Protein AF-A0A9J6GH37-F1 (afdb_monomer_lite)

Organism: Haemaphysalis longicornis (NCBI:txid44386)

Foldseek 3Di:
DCVQLVVVCPPVDPVVSVVSVVVVVVPDDPVNVVVVVVVVVVVVVCCVVVCVPDPPDDDDDDDDDVPPDDDPDDPPDDDDPPDD

Secondary structure (DSSP, 8-state):
-HHHHTTT--S--HHHHHHHHHHHHHT--HHHHHHHHHHHHHHHHHHHHTTTT----PPP-----TT--------TT-------

Structure (mmCIF, N/CA/C/O backbone):
data_AF-A0A9J6GH37-F1
#
_entry.id   AF-A0A9J6GH37-F1
#
loop_
_atom_site.group_PDB
_atom_site.id
_atom_site.type_symbol
_atom_site.label_atom_id
_atom_site.label_alt_id
_atom_site.label_comp_id
_atom_site.label_asym_id
_atom_site.label_entity_id
_atom_site.label_seq_id
_atom_site.pdbx_PDB_ins_code
_atom_site.Cartn_x
_atom_site.Cartn_y
_atom_site.Cartn_z
_atom_site.occupancy
_atom_site.B_iso_or_equiv
_atom_site.auth_seq_id
_atom_site.auth_comp_id
_atom_site.auth_asym_id
_atom_site.auth_atom_id
_atom_site.pdbx_PDB_model_num
ATOM 1 N N . MET A 1 1 ? -1.864 -1.436 7.874 1.00 79.62 1 MET A N 1
ATOM 2 C CA . MET A 1 1 ? -3.157 -1.486 7.143 1.00 79.62 1 MET A CA 1
ATOM 3 C C . MET A 1 1 ? -3.623 -2.897 6.803 1.00 79.62 1 MET A C 1
ATOM 5 O O . MET A 1 1 ? -4.172 -3.503 7.706 1.00 79.62 1 MET A O 1
ATOM 9 N N . LYS A 1 2 ? -3.426 -3.477 5.598 1.00 84.62 2 LYS A N 1
ATOM 10 C CA . LYS A 1 2 ? -4.039 -4.792 5.246 1.00 84.62 2 LYS A CA 1
ATOM 11 C C . LYS A 1 2 ? -3.744 -5.885 6.282 1.00 84.62 2 LYS A C 1
ATOM 13 O O . LYS A 1 2 ? -4.652 -6.580 6.718 1.00 84.62 2 LYS A O 1
ATOM 18 N N . ARG A 1 3 ? -2.487 -5.972 6.731 1.00 87.69 3 ARG A N 1
ATOM 19 C CA . ARG A 1 3 ? -2.042 -6.928 7.761 1.00 87.69 3 ARG A CA 1
ATOM 20 C C . ARG A 1 3 ? -2.611 -6.666 9.160 1.00 87.69 3 ARG A C 1
ATOM 22 O O . ARG A 1 3 ? -2.625 -7.586 9.958 1.00 87.69 3 ARG A O 1
ATOM 29 N N . GLY A 1 4 ? -3.050 -5.445 9.457 1.00 86.50 4 GLY A N 1
ATOM 30 C CA . GLY A 1 4 ? -3.628 -5.088 10.754 1.00 86.50 4 GLY A CA 1
ATOM 31 C C . GLY A 1 4 ? -5.154 -5.155 10.773 1.00 86.50 4 GLY A C 1
ATOM 32 O O . GLY A 1 4 ? -5.726 -5.568 11.772 1.00 86.50 4 GLY A O 1
ATOM 33 N N . VAL A 1 5 ? -5.820 -4.817 9.664 1.00 89.88 5 VAL A N 1
ATOM 34 C CA . VAL A 1 5 ? -7.289 -4.836 9.563 1.00 89.88 5 VAL A CA 1
ATOM 35 C C . VAL A 1 5 ? -7.813 -6.250 9.308 1.00 89.88 5 VAL A C 1
ATOM 37 O O . VAL A 1 5 ? -8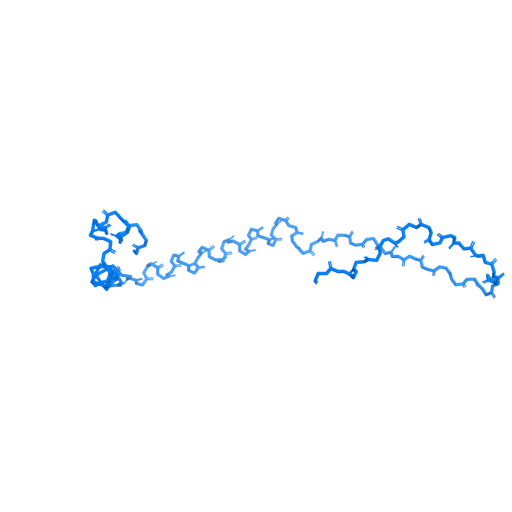.707 -6.699 10.015 1.00 89.88 5 VAL A O 1
ATOM 40 N N . ALA A 1 6 ? -7.241 -6.979 8.342 1.00 90.62 6 ALA A N 1
ATOM 41 C CA . ALA A 1 6 ? -7.750 -8.290 7.930 1.00 90.62 6 ALA A CA 1
ATOM 42 C C . ALA A 1 6 ? -7.860 -9.327 9.070 1.00 90.62 6 ALA A C 1
ATOM 44 O O . ALA A 1 6 ? -8.918 -9.937 9.183 1.00 90.62 6 ALA A O 1
ATOM 45 N N . PRO A 1 7 ? -6.852 -9.523 9.946 1.00 92.44 7 PRO A N 1
ATOM 46 C CA . PRO A 1 7 ? -6.967 -10.508 11.024 1.00 92.44 7 PRO A CA 1
ATOM 47 C C . PRO A 1 7 ? -7.876 -10.055 12.175 1.00 92.44 7 PRO A C 1
ATOM 49 O O . PRO A 1 7 ? -8.297 -10.881 12.977 1.00 92.44 7 PRO A O 1
ATOM 52 N N . ARG A 1 8 ? -8.159 -8.750 12.287 1.00 92.31 8 ARG A N 1
ATOM 53 C C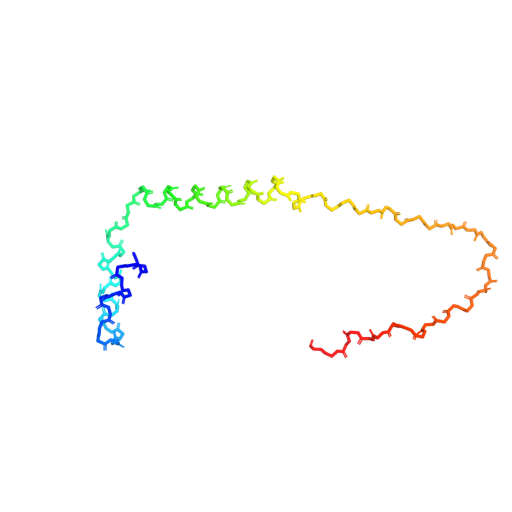A . ARG A 1 8 ? -8.982 -8.170 13.364 1.00 92.31 8 ARG A CA 1
ATOM 54 C C . ARG A 1 8 ? -10.441 -7.978 12.954 1.00 92.31 8 ARG A C 1
ATOM 56 O O . ARG A 1 8 ? -11.290 -7.782 13.818 1.00 92.31 8 ARG A O 1
ATOM 63 N N . ASN A 1 9 ? -10.742 -8.057 11.660 1.00 91.44 9 ASN A N 1
ATOM 64 C CA . ASN A 1 9 ? -12.100 -7.999 11.140 1.00 91.44 9 ASN A CA 1
ATOM 65 C C . ASN A 1 9 ? -12.828 -9.338 11.349 1.00 91.44 9 ASN A C 1
ATOM 67 O O . ASN A 1 9 ? -13.018 -10.109 10.413 1.00 91.44 9 ASN A O 1
ATOM 71 N N . VAL A 1 10 ? -13.208 -9.621 12.593 1.00 90.94 10 VAL A N 1
ATOM 72 C CA . VAL A 1 10 ? -13.930 -10.850 12.973 1.00 90.94 10 VAL A CA 1
ATOM 73 C C . VAL A 1 10 ? -15.447 -10.700 12.888 1.00 90.94 10 VAL A C 1
ATOM 75 O O . VAL A 1 10 ? -16.171 -11.688 12.829 1.00 90.94 10 VAL A O 1
ATOM 78 N N . THR A 1 11 ? -15.939 -9.463 12.897 1.00 90.19 11 THR A N 1
ATOM 79 C CA . THR A 1 11 ? -17.372 -9.158 12.875 1.00 90.19 11 THR A CA 1
ATOM 80 C C . THR A 1 11 ? -17.916 -9.011 11.460 1.00 90.19 11 THR A C 1
ATOM 82 O O . THR A 1 11 ? -19.129 -9.082 11.281 1.00 90.19 11 THR A O 1
ATOM 85 N N . PHE A 1 12 ? -17.042 -8.798 10.466 1.00 86.75 12 PHE A N 1
ATOM 86 C CA . PHE A 1 12 ? -17.384 -8.543 9.061 1.00 86.75 12 PHE A CA 1
ATOM 87 C C . PHE A 1 12 ? -18.337 -7.353 8.859 1.00 86.75 12 PHE A C 1
ATOM 89 O O . PHE A 1 12 ? -18.935 -7.195 7.796 1.00 86.75 12 PHE A O 1
ATOM 96 N N . LYS A 1 13 ? -18.472 -6.490 9.873 1.00 94.62 13 LYS A N 1
ATOM 97 C CA . LYS A 1 13 ? -19.301 -5.287 9.829 1.00 94.62 13 LYS A CA 1
ATOM 98 C C . LYS A 1 13 ? -18.483 -4.116 9.321 1.00 94.62 13 LYS A C 1
ATOM 100 O O . LYS A 1 13 ? -17.365 -3.882 9.775 1.00 94.62 13 LYS A O 1
ATOM 105 N N . LEU A 1 14 ? -19.081 -3.331 8.429 1.00 93.88 14 LEU A N 1
ATOM 106 C CA . LEU A 1 14 ? -18.420 -2.168 7.843 1.00 93.88 14 LEU A CA 1
ATOM 107 C C . LEU A 1 14 ? -18.011 -1.130 8.901 1.00 93.88 14 LEU A C 1
ATOM 109 O O . LEU A 1 14 ? -16.919 -0.580 8.808 1.00 93.88 14 LEU A O 1
ATOM 113 N N . SER A 1 15 ? -18.840 -0.926 9.931 1.00 95.00 15 SER A N 1
ATOM 114 C CA . SER A 1 15 ? -18.537 -0.032 11.060 1.00 95.00 15 SER A CA 1
ATOM 115 C C . SER A 1 15 ? -17.234 -0.402 11.765 1.00 95.00 15 SER A C 1
ATOM 117 O O . SER A 1 15 ? -16.428 0.459 12.105 1.00 95.00 15 SER A O 1
ATOM 119 N N . ASP A 1 16 ? -17.002 -1.697 11.957 1.00 91.31 16 ASP A N 1
ATOM 120 C CA . ASP A 1 16 ? -15.861 -2.189 12.723 1.00 91.31 16 ASP A CA 1
ATOM 121 C C . ASP A 1 16 ? -14.600 -2.147 11.855 1.00 91.31 16 ASP A C 1
ATOM 123 O O . ASP A 1 16 ? -13.524 -1.772 12.321 1.00 91.31 16 ASP A O 1
ATOM 127 N N . VAL A 1 17 ? -14.744 -2.433 10.556 1.00 93.94 17 VAL A N 1
ATOM 128 C CA . VAL A 1 17 ? -13.681 -2.232 9.565 1.00 93.94 17 VAL A CA 1
ATOM 129 C C . VAL A 1 17 ? -13.263 -0.766 9.495 1.00 93.94 17 VAL A C 1
ATOM 131 O O . VAL A 1 17 ? -12.067 -0.493 9.424 1.00 93.94 17 VAL A O 1
ATOM 134 N N . GLU A 1 18 ? -14.206 0.175 9.545 1.00 95.25 18 GLU A N 1
ATOM 135 C CA . GLU A 1 18 ? -13.903 1.607 9.529 1.00 95.25 18 GLU A CA 1
ATOM 136 C C . GLU A 1 18 ? -13.048 2.016 10.736 1.00 95.25 18 GLU A C 1
ATOM 138 O O . GLU A 1 18 ? -12.027 2.690 10.572 1.00 95.25 18 GLU A O 1
ATOM 143 N N . VAL A 1 19 ? -13.412 1.561 11.938 1.00 95.75 19 VAL A N 1
ATOM 144 C CA . VAL A 1 19 ? -12.630 1.814 13.159 1.00 95.75 19 VAL A CA 1
ATOM 145 C C . VAL A 1 19 ? -11.227 1.221 13.033 1.00 95.75 19 VAL A C 1
ATOM 147 O O . VAL A 1 19 ? -10.237 1.932 13.215 1.00 95.75 19 VAL A O 1
ATOM 150 N N . LEU A 1 20 ? -11.120 -0.052 12.642 1.00 95.25 20 LEU A N 1
ATOM 151 C CA . LEU A 1 20 ? -9.834 -0.731 12.461 1.00 95.25 20 LEU A CA 1
ATOM 152 C C . LEU A 1 20 ? -8.958 -0.047 11.406 1.00 95.25 20 LEU A C 1
ATOM 154 O O . LEU A 1 20 ? -7.738 0.037 11.564 1.00 95.25 20 LEU A O 1
ATOM 158 N N . LEU A 1 21 ? -9.565 0.451 10.328 1.00 94.88 21 LEU A N 1
ATOM 159 C CA . LEU A 1 21 ? -8.862 1.170 9.276 1.00 94.88 21 LEU A CA 1
ATOM 160 C C . LEU A 1 21 ? -8.304 2.496 9.796 1.00 94.88 21 LEU A C 1
ATOM 162 O O . LEU A 1 21 ? -7.137 2.788 9.540 1.00 94.88 21 LEU A O 1
ATOM 166 N N . ARG A 1 22 ? -9.094 3.266 10.554 1.00 95.88 22 ARG A N 1
ATOM 167 C CA . ARG A 1 22 ? -8.641 4.522 11.174 1.00 95.88 22 ARG A CA 1
ATOM 168 C C . ARG A 1 22 ? -7.491 4.288 12.154 1.00 95.88 22 ARG A C 1
ATOM 170 O O . ARG A 1 22 ? -6.494 5.00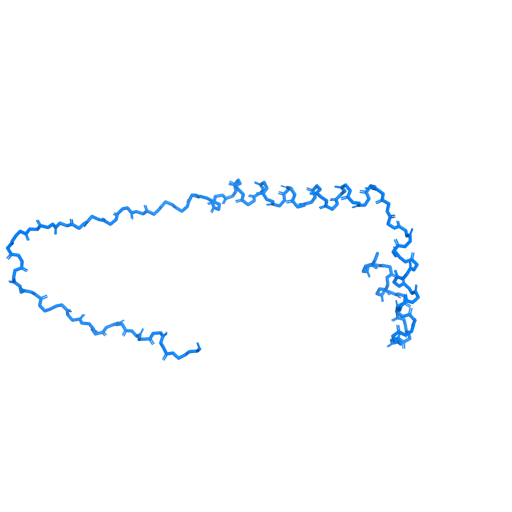4 12.099 1.00 95.88 22 ARG A O 1
ATOM 177 N N . GLU A 1 23 ? -7.585 3.262 12.999 1.00 95.62 23 GLU A N 1
ATOM 178 C CA . GLU A 1 23 ? -6.507 2.885 13.924 1.00 95.62 23 GLU A CA 1
ATOM 179 C C . GLU A 1 23 ? -5.208 2.536 13.190 1.00 95.62 23 GLU A C 1
ATOM 181 O O . GLU A 1 23 ? -4.122 2.951 13.588 1.00 95.62 23 GLU A O 1
ATOM 186 N N . GLU A 1 24 ? -5.302 1.752 12.117 1.00 94.94 24 GLU A N 1
ATOM 187 C CA . GLU A 1 24 ? -4.140 1.356 11.326 1.00 94.94 24 GLU A CA 1
ATOM 188 C C . GLU A 1 24 ? -3.574 2.508 10.492 1.00 94.94 24 GLU A C 1
ATOM 190 O O . GLU A 1 24 ? -2.364 2.555 10.270 1.00 94.94 24 GLU A O 1
ATOM 195 N N . ALA A 1 25 ? -4.422 3.437 10.048 1.00 93.56 25 ALA A N 1
ATOM 196 C CA . ALA A 1 25 ? -4.005 4.656 9.367 1.00 93.56 25 ALA A CA 1
ATOM 197 C C . ALA A 1 25 ? -3.198 5.570 10.290 1.00 93.56 25 ALA A C 1
ATOM 199 O O . ALA A 1 25 ? -2.158 6.081 9.884 1.00 93.56 25 ALA A O 1
ATOM 200 N N . ALA A 1 26 ? -3.619 5.705 11.549 1.00 95.31 26 ALA A N 1
ATOM 201 C CA . ALA A 1 26 ? -2.918 6.517 12.540 1.00 95.31 26 ALA A CA 1
ATOM 202 C C . ALA A 1 26 ? -1.497 6.006 12.858 1.00 95.31 26 ALA A C 1
ATOM 204 O O . ALA A 1 26 ? -0.662 6.767 13.337 1.00 95.31 26 ALA A O 1
ATOM 205 N N . LYS A 1 27 ? -1.199 4.731 12.574 1.00 94.75 27 LYS A N 1
ATOM 206 C CA . LYS A 1 27 ? 0.136 4.129 12.757 1.00 94.75 27 LYS A CA 1
ATOM 207 C C . LYS A 1 27 ? 1.073 4.355 11.568 1.00 94.75 27 LYS A C 1
ATOM 209 O O . LYS A 1 27 ? 2.236 3.952 11.622 1.00 94.75 27 LYS A O 1
ATOM 214 N N . VAL A 1 28 ? 0.590 4.932 10.466 1.00 94.00 28 VAL A N 1
ATOM 215 C CA . VAL A 1 28 ? 1.441 5.249 9.314 1.00 94.00 28 VAL A CA 1
ATOM 216 C C . VAL A 1 28 ? 2.432 6.339 9.727 1.00 94.00 28 VAL A C 1
ATOM 218 O O . VAL A 1 28 ? 2.068 7.336 10.338 1.00 94.00 28 VAL A O 1
ATOM 221 N N . THR A 1 29 ? 3.707 6.135 9.404 1.00 95.88 29 THR A N 1
ATOM 222 C CA . THR A 1 29 ? 4.811 7.021 9.791 1.00 95.88 29 THR A CA 1
ATOM 223 C C . THR A 1 29 ? 5.506 7.518 8.532 1.00 95.88 29 THR A C 1
ATOM 225 O O . THR A 1 29 ? 5.323 6.952 7.452 1.00 95.88 29 THR A O 1
ATOM 228 N N . ALA A 1 30 ? 6.356 8.537 8.663 1.00 96.25 30 ALA A N 1
ATOM 229 C CA . ALA A 1 30 ? 7.192 9.000 7.557 1.00 96.25 30 ALA A CA 1
ATOM 230 C C . ALA A 1 30 ? 8.041 7.861 6.958 1.00 96.25 30 ALA A C 1
ATOM 232 O O . ALA A 1 30 ? 8.157 7.753 5.742 1.00 96.25 30 ALA A O 1
ATOM 233 N N . GLN A 1 31 ? 8.551 6.945 7.790 1.00 95.81 31 GLN A N 1
ATOM 234 C CA . GLN A 1 31 ? 9.332 5.804 7.310 1.00 95.81 31 GLN A CA 1
ATOM 235 C C . GLN A 1 31 ? 8.497 4.840 6.458 1.00 95.81 31 GLN A C 1
ATOM 237 O O . GLN A 1 31 ? 8.994 4.309 5.468 1.00 95.81 31 GLN A O 1
ATOM 242 N N . HIS A 1 32 ? 7.223 4.626 6.806 1.00 94.38 32 HIS A N 1
ATOM 243 C CA . HIS A 1 32 ? 6.324 3.816 5.982 1.00 94.38 32 HIS A CA 1
ATOM 244 C C . HIS A 1 32 ? 6.161 4.412 4.574 1.00 94.38 32 HIS A C 1
ATOM 246 O O . HIS A 1 32 ? 6.166 3.661 3.600 1.00 94.38 32 HIS A O 1
ATOM 252 N N . TRP A 1 33 ? 6.092 5.743 4.460 1.00 95.62 33 TRP A N 1
ATOM 253 C CA . TRP A 1 33 ? 6.049 6.437 3.169 1.00 95.62 33 TRP A CA 1
ATOM 254 C C . TRP A 1 33 ? 7.352 6.312 2.388 1.00 95.62 33 TRP A C 1
ATOM 256 O O . TRP A 1 33 ? 7.318 5.949 1.216 1.00 95.62 33 TRP A O 1
ATOM 266 N N . VAL A 1 34 ? 8.495 6.540 3.041 1.00 97.19 34 VAL A N 1
ATOM 267 C CA . VAL A 1 34 ? 9.819 6.366 2.420 1.00 97.19 34 VAL A CA 1
ATOM 268 C C . VAL A 1 34 ? 9.964 4.953 1.855 1.00 97.19 34 VAL A C 1
ATOM 270 O O . VAL A 1 34 ? 10.347 4.784 0.702 1.00 97.19 34 VAL A O 1
ATOM 273 N N . ASN A 1 35 ? 9.581 3.935 2.628 1.00 96.19 35 ASN A N 1
ATOM 274 C CA . ASN A 1 35 ? 9.644 2.543 2.187 1.00 96.19 35 ASN A CA 1
ATOM 275 C C . ASN A 1 35 ? 8.725 2.270 0.985 1.00 96.19 35 ASN A C 1
ATOM 277 O O . ASN A 1 35 ? 9.095 1.501 0.099 1.00 96.19 35 ASN A O 1
ATOM 281 N N . ALA A 1 36 ? 7.539 2.885 0.943 1.00 95.62 36 ALA A N 1
ATOM 282 C CA . ALA A 1 36 ? 6.613 2.742 -0.178 1.00 95.62 36 ALA A CA 1
ATOM 283 C C . ALA A 1 36 ? 7.178 3.363 -1.466 1.00 95.62 36 ALA A C 1
ATOM 285 O O . ALA A 1 36 ? 7.146 2.722 -2.514 1.00 95.62 36 ALA A O 1
ATOM 286 N N . VAL A 1 37 ? 7.755 4.564 -1.376 1.00 97.19 37 VAL A N 1
ATOM 287 C CA . VAL A 1 37 ? 8.419 5.224 -2.512 1.00 97.19 37 VAL A CA 1
ATOM 288 C C . VAL A 1 37 ? 9.614 4.400 -2.989 1.00 97.19 37 VAL A C 1
ATOM 290 O O . VAL A 1 37 ? 9.734 4.115 -4.178 1.00 97.19 37 VAL A O 1
ATOM 293 N N . GLN A 1 38 ? 10.456 3.935 -2.062 1.00 97.62 38 GLN A N 1
ATOM 294 C CA . GLN A 1 38 ? 11.617 3.112 -2.397 1.00 97.62 38 GLN A CA 1
ATOM 295 C C . GLN A 1 38 ? 11.218 1.803 -3.089 1.00 97.62 38 GLN A C 1
ATOM 297 O O . GLN A 1 38 ? 11.911 1.347 -3.995 1.00 97.62 38 GLN A O 1
ATOM 302 N N . HIS A 1 39 ? 10.097 1.196 -2.688 1.00 96.62 39 HIS A N 1
ATOM 303 C CA . HIS A 1 39 ? 9.587 -0.002 -3.346 1.00 96.62 39 HIS A CA 1
ATOM 304 C C . HIS A 1 39 ? 9.276 0.250 -4.825 1.00 96.62 39 HIS A C 1
ATOM 306 O O . HIS A 1 39 ? 9.715 -0.534 -5.660 1.00 96.62 39 HIS A O 1
ATOM 312 N N . VAL A 1 40 ? 8.583 1.346 -5.152 1.00 96.38 40 VAL A N 1
ATOM 313 C CA . VAL A 1 40 ? 8.252 1.695 -6.545 1.00 96.38 40 VAL A CA 1
ATOM 314 C C . VAL A 1 40 ? 9.520 1.924 -7.365 1.00 96.38 40 VAL A C 1
ATOM 316 O O . VAL A 1 40 ? 9.682 1.282 -8.398 1.00 96.38 40 VAL A O 1
ATOM 319 N N . ILE A 1 41 ? 10.464 2.723 -6.854 1.00 96.00 41 ILE A N 1
ATOM 320 C CA . ILE A 1 41 ? 11.756 2.977 -7.517 1.00 96.00 41 ILE A CA 1
ATOM 321 C C . ILE A 1 41 ? 12.483 1.663 -7.829 1.00 96.00 41 ILE A C 1
ATOM 323 O O . ILE A 1 41 ? 13.022 1.481 -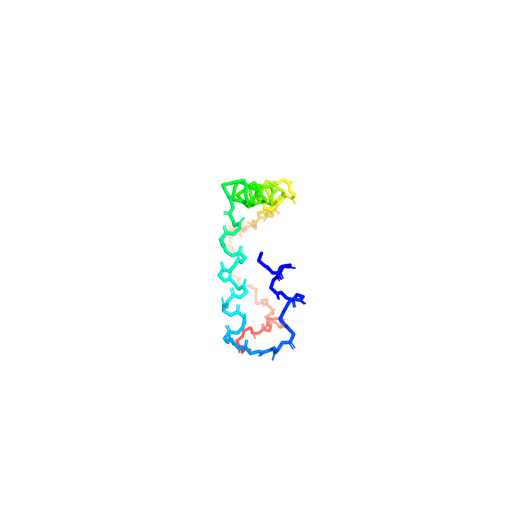8.921 1.00 96.00 41 ILE A O 1
ATOM 327 N N . ASN A 1 42 ? 12.490 0.719 -6.883 1.00 95.50 42 ASN A N 1
ATOM 328 C CA . ASN A 1 42 ? 13.141 -0.574 -7.075 1.00 95.50 42 ASN A CA 1
ATOM 329 C C . ASN A 1 42 ? 12.449 -1.414 -8.163 1.00 95.50 42 ASN A C 1
ATOM 331 O O . ASN A 1 42 ? 13.132 -2.094 -8.928 1.00 95.50 42 ASN A O 1
ATOM 335 N N . ILE A 1 43 ? 11.114 -1.378 -8.242 1.00 93.75 43 ILE A N 1
ATOM 336 C CA . ILE A 1 43 ? 10.354 -2.071 -9.291 1.00 93.75 43 ILE A CA 1
ATOM 337 C C . ILE A 1 43 ? 10.634 -1.452 -10.662 1.00 93.75 43 ILE A C 1
ATOM 339 O O . ILE A 1 43 ? 10.909 -2.190 -11.604 1.00 93.75 43 ILE A O 1
ATOM 343 N N . GLU A 1 44 ? 10.627 -0.125 -10.769 1.00 91.06 44 GLU A N 1
ATOM 344 C CA . GLU A 1 44 ? 10.929 0.583 -12.019 1.00 91.06 44 GLU A CA 1
ATOM 345 C C . GLU A 1 44 ? 12.361 0.314 -12.487 1.00 91.06 44 GLU A C 1
ATOM 347 O O . GLU A 1 44 ? 12.587 -0.030 -13.646 1.00 91.06 44 GLU A O 1
ATOM 352 N N . THR A 1 45 ? 13.327 0.373 -11.566 1.00 90.44 45 THR A N 1
ATOM 353 C CA . THR A 1 45 ? 14.734 0.063 -11.858 1.00 90.44 45 THR A CA 1
ATOM 354 C C . THR A 1 45 ? 14.882 -1.363 -12.380 1.00 90.44 45 THR A C 1
ATOM 356 O O . THR A 1 45 ? 15.583 -1.596 -13.363 1.00 90.44 45 THR A O 1
ATOM 359 N N . LYS A 1 46 ? 14.194 -2.323 -11.749 1.00 89.00 46 LYS A N 1
ATOM 360 C CA . LYS A 1 46 ? 14.187 -3.714 -12.202 1.00 89.00 46 LYS A CA 1
ATOM 361 C C . LYS A 1 46 ? 13.572 -3.840 -13.597 1.00 89.00 46 LYS A C 1
ATOM 363 O O . LYS A 1 46 ? 14.155 -4.488 -14.453 1.00 89.00 46 LYS A O 1
ATOM 368 N N . PHE A 1 47 ? 12.436 -3.194 -13.840 1.00 83.69 47 PHE A N 1
ATOM 369 C CA . PHE A 1 47 ? 11.764 -3.225 -15.138 1.00 83.69 47 PHE A CA 1
ATOM 370 C C . PHE A 1 47 ? 12.638 -2.651 -16.266 1.00 83.69 47 PHE A C 1
ATOM 372 O O . PHE A 1 47 ? 12.706 -3.219 -17.356 1.00 83.69 47 PHE A O 1
ATOM 379 N N . MET A 1 48 ? 13.351 -1.554 -15.996 1.00 81.25 48 MET A N 1
ATOM 380 C CA . MET A 1 48 ? 14.304 -0.966 -16.938 1.00 81.25 48 MET A CA 1
ATOM 381 C C . MET A 1 48 ? 15.525 -1.862 -17.181 1.00 81.25 48 MET A C 1
ATOM 383 O O . MET A 1 48 ? 15.976 -1.981 -18.319 1.00 81.25 48 MET A O 1
ATOM 387 N N . GLY A 1 49 ? 16.061 -2.485 -16.127 1.00 78.31 49 GLY A N 1
ATOM 388 C CA . GLY A 1 49 ? 17.216 -3.382 -16.211 1.00 78.31 49 GLY A CA 1
ATOM 389 C C . GLY A 1 49 ? 16.916 -4.709 -16.914 1.00 78.31 49 GLY A C 1
ATOM 390 O O . GLY A 1 49 ? 17.760 -5.204 -17.655 1.00 78.31 49 GLY A O 1
ATOM 391 N N . ASP A 1 50 ? 15.702 -5.242 -16.752 1.00 71.31 50 ASP A N 1
ATOM 392 C CA . ASP A 1 50 ? 15.257 -6.524 -17.323 1.00 71.31 50 ASP A CA 1
ATOM 393 C C . ASP A 1 50 ? 14.832 -6.415 -18.810 1.00 71.31 50 ASP A C 1
ATOM 395 O O . ASP A 1 50 ? 14.204 -7.321 -19.355 1.00 71.31 50 ASP A O 1
ATOM 399 N N . GLY A 1 51 ? 15.189 -5.325 -19.503 1.00 61.84 51 GLY A N 1
ATOM 400 C CA . GLY A 1 51 ? 15.035 -5.213 -20.959 1.00 61.84 51 GLY A CA 1
ATOM 401 C C . GLY A 1 51 ? 13.692 -4.665 -21.450 1.00 61.84 51 GLY A C 1
ATOM 402 O O . GLY A 1 51 ? 13.440 -4.698 -22.654 1.00 61.84 51 GLY A O 1
ATOM 403 N N . GLY A 1 52 ? 12.857 -4.089 -20.574 1.00 57.59 52 GLY A N 1
ATOM 404 C CA . GLY A 1 52 ? 11.558 -3.504 -20.948 1.00 57.59 52 GLY A CA 1
ATOM 405 C C . GLY A 1 52 ? 11.621 -2.374 -21.990 1.00 57.59 52 GLY A C 1
ATOM 406 O O . GLY A 1 52 ? 10.611 -2.059 -22.610 1.00 57.59 52 GLY A O 1
ATOM 407 N N . ALA A 1 53 ? 12.803 -1.790 -22.223 1.00 57.38 53 ALA A N 1
ATOM 408 C CA . ALA A 1 53 ? 13.032 -0.739 -23.220 1.00 57.38 53 ALA A CA 1
ATOM 409 C C . ALA A 1 53 ? 13.781 -1.209 -24.483 1.00 57.38 53 ALA A C 1
ATOM 411 O O . ALA A 1 53 ? 13.998 -0.410 -25.388 1.00 57.38 53 ALA A O 1
ATOM 412 N N . SER A 1 54 ? 14.186 -2.481 -24.569 1.00 60.97 54 SER A N 1
ATOM 413 C CA . SER A 1 54 ? 14.962 -3.001 -25.700 1.00 60.97 54 SER A CA 1
ATOM 414 C C . SER A 1 54 ? 14.225 -4.143 -26.391 1.00 60.97 54 SER A C 1
ATOM 416 O O . SER A 1 54 ? 14.752 -5.247 -26.531 1.00 60.97 54 SER A O 1
ATOM 418 N N . VAL A 1 55 ? 13.008 -3.881 -26.872 1.00 62.78 55 VAL A N 1
ATOM 419 C CA . VAL A 1 55 ? 12.488 -4.691 -27.977 1.00 62.78 55 VAL A CA 1
ATOM 420 C C . VAL A 1 55 ? 13.346 -4.332 -29.183 1.00 62.78 55 VAL A C 1
ATOM 422 O O . VAL A 1 55 ? 13.235 -3.241 -29.737 1.00 62.78 55 VAL A O 1
ATOM 425 N N . HIS A 1 56 ? 14.257 -5.227 -29.550 1.00 64.31 56 HIS A N 1
ATOM 426 C CA . HIS A 1 56 ? 14.983 -5.147 -30.808 1.00 64.31 56 HIS A CA 1
ATOM 427 C C . HIS A 1 56 ? 13.970 -5.381 -31.937 1.00 64.31 56 HIS A C 1
ATOM 429 O O . HIS A 1 56 ? 13.767 -6.509 -32.382 1.00 64.31 56 HIS A O 1
ATOM 435 N N . VAL A 1 57 ? 13.251 -4.327 -32.327 1.00 72.12 57 VAL A N 1
ATOM 436 C CA . VAL A 1 57 ? 12.347 -4.371 -33.475 1.00 72.12 57 VAL A CA 1
ATOM 437 C C . VAL A 1 57 ? 13.233 -4.481 -34.707 1.00 72.12 57 VAL A C 1
ATOM 439 O O . VAL A 1 57 ? 14.011 -3.572 -34.998 1.00 72.12 57 VAL A O 1
ATOM 442 N N . GLN A 1 58 ? 13.158 -5.617 -35.398 1.00 77.00 58 GLN A N 1
ATOM 443 C CA . GLN A 1 58 ? 13.862 -5.772 -36.663 1.00 77.00 58 GLN A CA 1
ATOM 444 C C . GLN A 1 58 ? 13.283 -4.771 -37.673 1.00 77.00 58 GLN A C 1
ATOM 446 O O . GLN A 1 58 ? 12.058 -4.657 -37.775 1.00 77.00 58 GLN A O 1
ATOM 451 N N . PRO A 1 59 ? 14.130 -4.022 -38.394 1.00 79.56 59 PRO A N 1
ATOM 452 C CA . PRO A 1 59 ? 13.655 -3.081 -39.394 1.00 79.56 59 PRO A CA 1
ATOM 453 C C . PRO A 1 59 ? 12.942 -3.840 -40.516 1.00 79.56 59 PRO A C 1
ATOM 455 O O . PRO A 1 59 ? 13.481 -4.800 -41.066 1.00 79.56 59 PRO A O 1
ATOM 458 N N . ILE A 1 60 ? 11.739 -3.392 -40.871 1.00 83.31 60 ILE A N 1
ATOM 459 C CA . ILE A 1 60 ? 11.055 -3.854 -42.079 1.00 83.31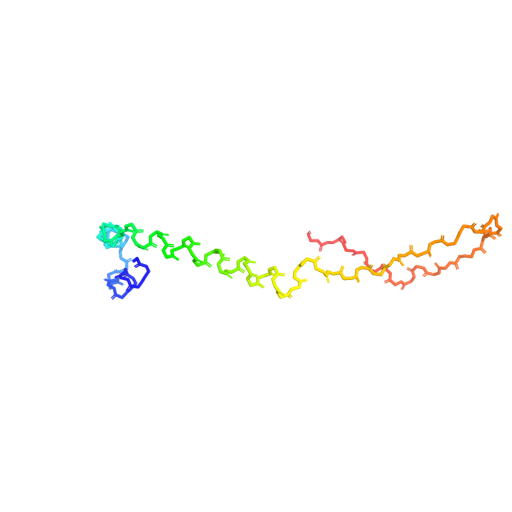 60 ILE A CA 1
ATOM 460 C C . ILE A 1 60 ? 11.668 -3.088 -43.253 1.00 83.31 60 ILE A C 1
ATOM 462 O O . ILE A 1 60 ? 11.603 -1.859 -43.294 1.00 83.31 60 ILE A O 1
ATOM 466 N N . ILE A 1 61 ? 12.287 -3.810 -44.186 1.00 82.69 61 ILE A N 1
ATOM 467 C CA . ILE A 1 61 ? 12.848 -3.245 -45.415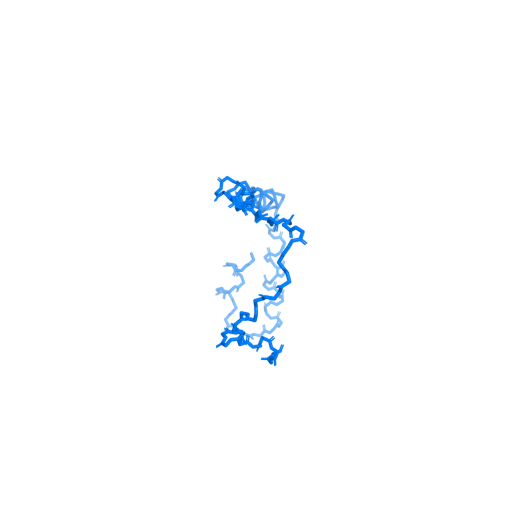 1.00 82.69 61 ILE A CA 1
ATOM 468 C C . ILE A 1 61 ? 11.809 -3.440 -46.520 1.00 82.69 61 ILE A C 1
ATOM 470 O O . ILE A 1 61 ? 11.519 -4.571 -46.898 1.00 82.69 61 ILE A O 1
ATOM 474 N N . ILE A 1 62 ? 11.237 -2.341 -47.014 1.00 82.00 62 ILE A N 1
ATOM 475 C CA . ILE A 1 62 ? 10.336 -2.347 -48.172 1.00 82.00 62 ILE A CA 1
ATOM 476 C C . ILE A 1 62 ? 11.170 -1.962 -49.391 1.00 82.00 62 ILE A C 1
ATOM 478 O O . ILE A 1 62 ? 11.684 -0.844 -49.463 1.00 82.00 62 ILE A O 1
ATOM 482 N N . HIS A 1 63 ? 11.326 -2.898 -50.322 1.00 81.12 63 HIS A N 1
ATOM 483 C CA . HIS A 1 63 ? 11.926 -2.630 -51.621 1.00 81.12 63 HIS A CA 1
ATOM 484 C C . HIS A 1 63 ? 10.859 -1.999 -52.517 1.00 81.12 63 HIS A C 1
ATOM 486 O O . HIS A 1 63 ? 9.779 -2.557 -52.683 1.00 81.12 63 HIS A O 1
ATOM 492 N N . LEU A 1 64 ? 11.140 -0.798 -53.015 1.00 75.19 64 LEU A N 1
ATOM 493 C CA . LEU A 1 64 ? 10.291 -0.098 -53.971 1.00 75.19 64 LEU A CA 1
ATOM 494 C C . LEU A 1 64 ? 10.920 -0.291 -55.349 1.00 75.19 64 LEU A C 1
ATOM 496 O O . LEU A 1 64 ? 11.674 0.569 -55.801 1.00 75.19 64 LEU A O 1
ATOM 500 N N . ASP A 1 65 ? 10.672 -1.441 -55.967 1.00 69.31 65 ASP A N 1
ATOM 501 C CA . ASP A 1 65 ? 10.979 -1.612 -57.383 1.00 69.31 65 ASP A CA 1
ATOM 502 C C . ASP A 1 65 ? 9.826 -0.996 -58.189 1.00 69.31 65 ASP A C 1
ATOM 504 O O . ASP A 1 65 ? 8.651 -1.225 -57.900 1.00 69.31 65 ASP A O 1
ATOM 508 N N . GLU A 1 66 ? 10.152 -0.161 -59.177 1.00 61.56 66 GLU A N 1
ATOM 509 C CA . GLU A 1 66 ? 9.166 0.573 -59.990 1.00 61.56 66 GLU A CA 1
ATOM 510 C C . GLU A 1 66 ? 8.338 -0.337 -60.927 1.00 61.56 66 GLU A C 1
ATOM 512 O O . GLU A 1 66 ? 7.456 0.164 -61.623 1.00 61.56 66 GLU A O 1
ATOM 517 N N . ASP A 1 67 ? 8.563 -1.658 -60.912 1.00 58.66 67 ASP A N 1
ATOM 518 C CA . ASP A 1 67 ? 8.018 -2.609 -61.893 1.00 58.66 67 ASP A CA 1
ATOM 519 C C . ASP A 1 67 ? 7.118 -3.727 -61.320 1.00 58.66 67 ASP A C 1
ATOM 521 O O . ASP A 1 67 ? 6.664 -4.576 -62.087 1.00 58.66 67 ASP A O 1
ATOM 525 N N . ASP A 1 68 ? 6.765 -3.725 -60.029 1.00 59.41 68 ASP A N 1
ATOM 526 C CA . ASP A 1 68 ? 5.791 -4.692 -59.484 1.00 59.41 68 ASP A CA 1
ATOM 527 C C . ASP A 1 68 ? 4.344 -4.223 -59.715 1.00 59.41 68 ASP A C 1
ATOM 529 O O . ASP A 1 68 ? 3.566 -3.931 -58.803 1.00 59.41 68 ASP A O 1
ATOM 533 N N . MET A 1 69 ? 3.976 -4.162 -60.993 1.00 59.62 69 MET A N 1
ATOM 534 C CA . MET A 1 69 ? 2.588 -4.327 -61.396 1.00 59.62 69 MET A CA 1
ATOM 535 C C . MET A 1 69 ? 2.270 -5.826 -61.377 1.00 59.62 69 MET A C 1
ATOM 537 O O . MET A 1 69 ? 2.701 -6.571 -62.253 1.00 59.62 69 MET A O 1
ATOM 541 N N . ASP A 1 70 ? 1.439 -6.196 -60.405 1.00 62.69 70 ASP A N 1
ATOM 542 C CA . ASP A 1 70 ? 0.643 -7.424 -60.318 1.00 62.69 70 ASP A CA 1
ATOM 543 C C . ASP A 1 70 ? 1.312 -8.656 -59.678 1.00 62.69 70 ASP A C 1
ATOM 545 O O . ASP A 1 70 ? 2.065 -9.412 -60.291 1.00 62.69 70 ASP A O 1
ATOM 549 N N . SER A 1 71 ? 0.952 -8.900 -58.417 1.00 53.31 71 SER A N 1
ATOM 550 C CA . SER A 1 71 ? 0.960 -10.241 -57.838 1.00 53.31 71 SER A CA 1
ATOM 551 C C . SER A 1 71 ? -0.108 -10.306 -56.750 1.00 53.31 71 SER A C 1
ATOM 553 O O . SER A 1 71 ? 0.121 -9.921 -55.600 1.00 53.31 71 SER A O 1
ATOM 555 N N . ASP A 1 72 ? -1.300 -10.755 -57.148 1.00 62.00 72 ASP A N 1
ATOM 556 C CA . ASP A 1 72 ? -2.370 -11.216 -56.262 1.00 62.00 72 ASP A CA 1
ATOM 557 C C . ASP A 1 72 ? -1.797 -12.229 -55.255 1.00 62.00 72 ASP A C 1
ATOM 559 O O . ASP A 1 72 ? -1.626 -13.413 -55.552 1.00 62.00 72 ASP A O 1
ATOM 563 N N . SER A 1 73 ? -1.468 -11.765 -54.048 1.00 57.25 73 SER A N 1
ATOM 564 C CA . SER A 1 73 ? -1.068 -12.630 -52.940 1.00 57.25 73 SER A CA 1
ATOM 565 C C . SER A 1 73 ? -2.252 -12.851 -52.005 1.00 57.25 73 SER A C 1
ATOM 567 O O . SER A 1 73 ? -2.734 -11.933 -51.342 1.00 57.25 73 SER A O 1
ATOM 569 N N . ASP A 1 74 ? -2.703 -14.104 -52.003 1.00 61.41 74 ASP A N 1
ATOM 570 C CA . ASP A 1 74 ? -3.756 -14.708 -51.191 1.00 61.41 74 ASP A CA 1
ATOM 571 C C . ASP A 1 74 ? -3.863 -14.130 -49.768 1.00 61.41 74 ASP A C 1
ATOM 573 O O . ASP A 1 74 ? -3.024 -14.371 -48.897 1.00 61.41 74 ASP A O 1
ATOM 577 N N . LEU A 1 75 ? -4.979 -13.450 -49.491 1.00 61.78 75 LEU A N 1
ATOM 578 C CA . LEU A 1 75 ? -5.387 -13.032 -48.145 1.00 61.78 75 LEU A CA 1
ATOM 579 C C . LEU A 1 75 ? -6.165 -14.142 -47.415 1.00 61.78 75 LEU A C 1
ATOM 581 O O . LEU A 1 75 ? -7.108 -13.871 -46.673 1.00 61.78 75 LEU A O 1
ATOM 585 N N . SER A 1 76 ? -5.793 -15.410 -47.602 1.00 60.22 76 SER A N 1
ATOM 586 C CA . SER A 1 76 ? -6.528 -16.560 -47.056 1.00 60.22 76 SER A CA 1
ATOM 587 C C . SER A 1 76 ? -6.258 -16.844 -45.566 1.00 60.22 76 SER A C 1
ATOM 589 O O . SER A 1 76 ? -6.554 -17.940 -45.095 1.00 60.22 76 SER A O 1
ATOM 591 N N . GLY A 1 77 ? -5.654 -15.909 -44.823 1.00 58.16 77 GLY A N 1
ATOM 592 C CA . GLY A 1 77 ? -5.194 -16.155 -43.448 1.00 58.16 77 GLY A CA 1
ATOM 593 C C . GLY A 1 77 ? -5.339 -15.000 -42.459 1.00 58.16 77 GLY A C 1
ATOM 594 O O . GLY A 1 77 ? -4.872 -15.131 -41.330 1.00 58.16 77 GLY A O 1
ATOM 595 N N . ILE A 1 78 ? -5.961 -13.879 -42.839 1.00 58.28 78 ILE A N 1
ATOM 596 C CA . ILE A 1 78 ? -6.250 -12.793 -41.892 1.00 58.28 78 ILE A CA 1
ATOM 597 C C . ILE A 1 78 ? -7.640 -13.045 -41.305 1.00 58.28 78 ILE A C 1
ATOM 599 O O . ILE A 1 78 ? -8.652 -12.714 -41.916 1.00 58.28 78 ILE A O 1
ATOM 603 N N . GLU A 1 79 ? -7.691 -13.657 -40.121 1.00 63.00 79 GLU A N 1
ATOM 604 C CA . GLU A 1 79 ? -8.898 -13.624 -39.296 1.00 63.00 79 GLU A CA 1
ATOM 605 C C . GLU A 1 79 ? -9.078 -12.199 -38.754 1.00 63.00 79 GLU A C 1
ATOM 607 O O . GLU A 1 79 ? -8.209 -11.654 -38.069 1.00 63.00 79 GLU A O 1
ATOM 612 N N . SER A 1 80 ? -10.199 -11.573 -39.116 1.00 56.75 80 SER A N 1
ATOM 613 C CA . SER A 1 80 ? -10.592 -10.246 -38.651 1.00 56.75 80 SER A CA 1
ATOM 614 C C . SER A 1 80 ? -10.764 -10.235 -37.130 1.00 56.75 80 SER A C 1
ATOM 616 O O . SER A 1 80 ? -11.626 -10.926 -36.593 1.00 56.75 80 SER A O 1
ATOM 618 N N . PHE A 1 81 ? -9.988 -9.402 -36.435 1.00 59.84 81 PHE A N 1
ATOM 619 C CA . PHE A 1 81 ? -10.155 -9.101 -35.006 1.00 59.84 81 PHE A CA 1
ATOM 620 C C . PHE A 1 81 ? -11.237 -8.034 -34.772 1.00 59.84 81 PHE A C 1
ATOM 622 O O . PHE A 1 81 ? -11.013 -7.053 -34.067 1.00 59.84 81 PHE A O 1
ATOM 629 N N . GLU A 1 82 ? -12.414 -8.207 -35.364 1.00 62.47 82 GLU A N 1
ATOM 630 C CA . GLU A 1 82 ? -13.583 -7.378 -35.057 1.00 62.47 82 GLU A CA 1
ATOM 631 C C . GLU A 1 82 ? -14.705 -8.269 -34.532 1.00 62.47 82 GLU A C 1
ATOM 633 O O . GLU A 1 82 ? -15.636 -8.609 -35.248 1.00 62.47 82 GLU A O 1
ATOM 638 N N . ASP A 1 83 ? -14.553 -8.685 -33.276 1.00 50.69 83 ASP A N 1
ATOM 639 C CA . ASP A 1 83 ? -15.662 -8.875 -32.338 1.00 50.69 83 ASP A CA 1
ATOM 640 C C . ASP A 1 83 ? -15.081 -9.022 -30.921 1.00 50.69 83 ASP A C 1
ATOM 642 O O . ASP A 1 83 ? -14.747 -10.124 -30.484 1.00 50.69 83 ASP A O 1
ATOM 646 N N . LEU A 1 84 ? -14.912 -7.882 -30.233 1.00 42.00 84 LEU A N 1
ATOM 647 C CA . LEU A 1 84 ? -15.045 -7.709 -28.774 1.00 42.00 84 LEU A CA 1
ATOM 648 C C . LEU A 1 84 ? -15.112 -6.219 -28.403 1.00 42.00 84 LEU A C 1
ATOM 650 O O . LEU A 1 84 ? -14.141 -5.485 -28.694 1.00 42.00 84 LEU A O 1
#

pLDDT: mean 80.69, std 15.63, range [42.0, 97.62]

Sequence (84 aa):
MKRGVAPRNVTFKLSDVEVLLREEAAKVTAQHWVNAVQHVINIETKFMGDGGASVHVQPIIIHLDEDDMDSDSDLSGIESFEDL

Radius of gyration: 28.27 Å; chains: 1; bounding box: 36×26×76 Å